Protein AF-A0A094CT19-F1 (afdb_monomer_lite)

Radius of gyration: 23.64 Å; chains: 1; bounding box: 44×43×56 Å

Secondary structure (DSSP, 8-state):
-PPPHHHHH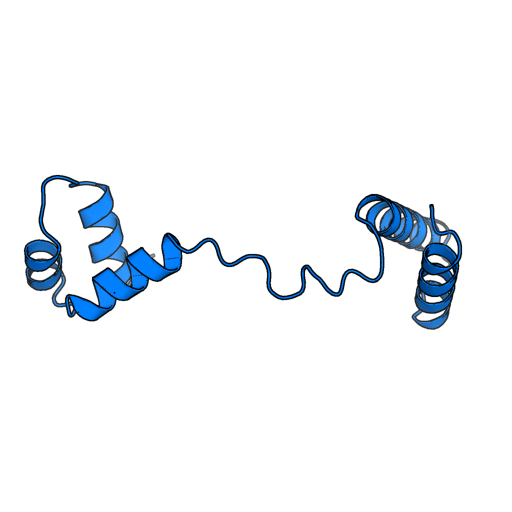HHHHHH-TTS-HHHHHHHHT--HHHHHHHHHHHHS-PPPTTTT--SS-HHHHHHHHHHHHHHHHTT----HHHHHHHHHHHHHS--

Sequence (95 aa):
MEGTPLSNACEWLAANPSESMDVASRLFKVPKSSIQSRITRAALRKPPHGGQNRVLSTGQTEALKAWITEQYHLGLGANRHMVYRAVCHLRSVGF

Foldseek 3Di:
DDDQLLVVLLVVCVVPVVDDLVVSCVVSVNDSCSNVVVVVVVVPPPDPPCPVVCLADPVLVVVLVVVQVVCVVVVNHADPVNSVVSSVVRSVPDD

pLDDT: mean 86.18, std 13.25, range [45.81, 96.81]

Structure (mmCIF, N/CA/C/O backbone):
data_AF-A0A094CT19-F1
#
_entry.id   AF-A0A094CT19-F1
#
loop_
_atom_site.group_PDB
_atom_site.id
_atom_site.type_symbol
_atom_site.label_atom_id
_atom_site.label_alt_id
_atom_site.label_comp_id
_atom_site.label_asym_id
_atom_site.label_entity_id
_atom_site.label_seq_id
_atom_site.pdbx_PDB_ins_code
_atom_site.Cartn_x
_atom_site.Cartn_y
_atom_site.Cartn_z
_atom_site.occupancy
_atom_site.B_iso_or_equiv
_atom_site.auth_seq_id
_atom_site.auth_comp_id
_atom_site.auth_asym_id
_atom_site.auth_atom_id
_atom_site.pdbx_PDB_model_num
ATOM 1 N N . MET A 1 1 ? -3.297 21.375 14.542 1.00 47.00 1 MET A N 1
ATOM 2 C CA . MET A 1 1 ? -4.260 20.873 13.540 1.00 47.00 1 MET A CA 1
ATOM 3 C C . MET A 1 1 ? -5.440 20.358 14.347 1.00 47.00 1 MET A C 1
ATOM 5 O O . MET A 1 1 ? -5.263 19.374 15.051 1.00 47.00 1 MET A O 1
ATOM 9 N N . GLU A 1 2 ? -6.550 21.095 14.415 1.00 59.62 2 GLU A N 1
ATOM 10 C CA . GLU A 1 2 ? -7.677 20.694 15.271 1.00 59.62 2 GLU A CA 1
ATOM 11 C C . GLU A 1 2 ? -8.300 19.403 14.730 1.00 59.62 2 GLU A C 1
ATOM 13 O O . GLU A 1 2 ? -8.761 19.345 13.589 1.00 59.62 2 GLU A O 1
ATOM 18 N N . GLY A 1 3 ? -8.243 18.335 15.527 1.00 73.94 3 GLY A N 1
ATOM 19 C CA . GLY A 1 3 ? -8.853 17.059 15.184 1.00 73.94 3 GLY A CA 1
ATOM 20 C C . GLY A 1 3 ? -10.377 17.172 15.165 1.00 73.94 3 GLY A C 1
ATOM 21 O O . GLY A 1 3 ? -10.976 17.911 15.947 1.00 73.94 3 GLY A O 1
ATOM 22 N N . THR A 1 4 ? -11.029 16.422 14.271 1.00 89.62 4 THR A N 1
ATOM 23 C CA . THR A 1 4 ? -12.501 16.327 14.260 1.00 89.62 4 THR A CA 1
ATOM 24 C C . THR A 1 4 ? -13.019 15.856 15.630 1.00 89.62 4 THR A C 1
ATOM 26 O O . THR A 1 4 ? -12.348 15.024 16.249 1.00 89.62 4 THR A O 1
ATOM 29 N N . PRO A 1 5 ? -14.231 16.251 16.070 1.00 89.50 5 PRO A N 1
ATOM 30 C CA . PRO A 1 5 ? -14.801 15.803 17.348 1.00 89.50 5 PRO A CA 1
ATOM 31 C C . PRO A 1 5 ? -14.792 14.276 17.528 1.00 89.50 5 PRO A C 1
ATOM 33 O O . PRO A 1 5 ? -14.559 13.771 18.620 1.00 89.50 5 PRO A O 1
ATOM 36 N N . LEU A 1 6 ? -14.970 13.527 16.433 1.00 90.31 6 LEU A N 1
ATOM 37 C CA . LEU A 1 6 ? -14.895 12.065 16.424 1.00 90.31 6 LEU A CA 1
ATOM 38 C C . LEU A 1 6 ? -13.463 11.529 16.621 1.00 90.31 6 LEU A C 1
ATOM 40 O O . LEU A 1 6 ? -13.304 10.471 17.220 1.00 90.31 6 LEU A O 1
ATOM 44 N N . SER A 1 7 ? -12.430 12.217 16.119 1.00 90.94 7 SER A N 1
ATOM 45 C CA . SER A 1 7 ? -11.029 11.836 16.383 1.00 90.94 7 SER A CA 1
ATOM 46 C C . SER A 1 7 ? -10.694 12.058 17.849 1.00 90.94 7 SER A C 1
ATOM 48 O O . SER A 1 7 ? -10.249 11.130 18.514 1.00 90.94 7 SER A O 1
ATOM 50 N N . ASN A 1 8 ? -11.037 13.241 18.365 1.00 93.31 8 ASN A N 1
ATOM 51 C CA . ASN A 1 8 ? -10.759 13.623 19.747 1.00 93.31 8 ASN A CA 1
ATOM 52 C C . ASN A 1 8 ? -11.470 12.679 20.732 1.00 93.31 8 ASN A C 1
ATOM 54 O O . ASN A 1 8 ? -10.872 12.261 21.717 1.00 93.31 8 ASN A O 1
ATOM 58 N N . ALA A 1 9 ? -12.705 12.259 20.428 1.00 92.75 9 ALA A N 1
ATOM 59 C CA . ALA A 1 9 ? -13.427 11.264 21.222 1.00 92.75 9 ALA A CA 1
ATOM 60 C C . ALA A 1 9 ? -12.733 9.893 21.257 1.00 92.75 9 ALA A C 1
ATOM 62 O O . ALA A 1 9 ? -12.654 9.265 22.312 1.00 92.75 9 ALA A O 1
ATOM 63 N N . CYS A 1 10 ? -12.230 9.417 20.113 1.00 91.44 10 CYS A N 1
ATOM 64 C CA . CYS A 1 10 ? -11.503 8.150 20.039 1.00 91.44 10 CYS A CA 1
ATOM 65 C C . CYS A 1 10 ? -10.143 8.221 20.748 1.00 91.44 10 CYS A C 1
ATOM 67 O O . CYS A 1 10 ? -9.772 7.275 21.436 1.00 91.44 10 CYS A O 1
ATOM 69 N N . GLU A 1 11 ? -9.418 9.330 20.600 1.00 92.81 11 GLU A N 1
ATOM 70 C CA . GLU A 1 11 ? -8.125 9.560 21.255 1.00 92.81 11 GLU A CA 1
ATOM 71 C C . GLU A 1 11 ? -8.282 9.668 22.774 1.00 92.81 11 GLU A C 1
ATOM 73 O O . GLU A 1 11 ? -7.533 9.044 23.522 1.00 92.81 11 GLU A O 1
ATOM 78 N N . TRP A 1 12 ? -9.313 10.376 23.239 1.00 94.00 12 TRP A N 1
ATOM 79 C CA . TRP A 1 12 ? -9.622 10.479 24.661 1.00 94.00 12 TRP A CA 1
ATOM 80 C C . TRP A 1 12 ? 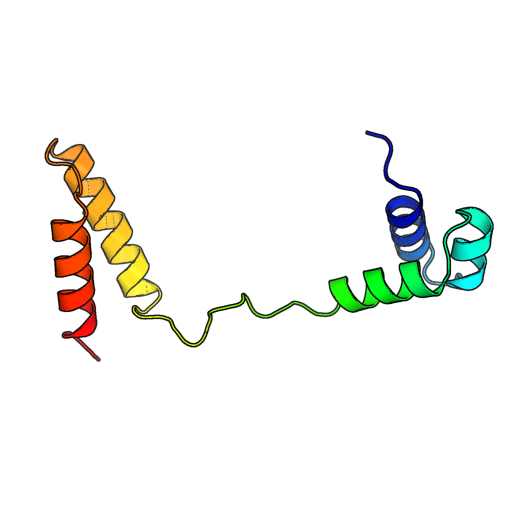-10.000 9.127 25.278 1.00 94.00 12 TRP A C 1
ATOM 82 O O . TRP A 1 12 ? -9.522 8.810 26.364 1.00 94.00 12 TRP A O 1
ATOM 92 N N . LEU A 1 13 ? -10.788 8.294 24.585 1.00 93.12 13 LEU A N 1
ATOM 93 C CA . LEU A 1 13 ? -11.089 6.928 25.042 1.00 93.12 13 LEU A CA 1
ATOM 94 C C . LEU A 1 13 ? -9.846 6.036 25.084 1.00 93.12 13 LEU A C 1
ATOM 96 O O . LEU A 1 13 ? -9.707 5.228 25.994 1.00 93.12 13 LEU A O 1
ATOM 100 N N . ALA A 1 14 ? -8.932 6.182 24.121 1.00 89.69 14 ALA A N 1
ATOM 101 C CA . ALA A 1 14 ? -7.673 5.442 24.130 1.00 89.69 14 ALA A CA 1
ATOM 102 C C . ALA A 1 14 ? -6.776 5.845 25.315 1.00 89.69 14 ALA A C 1
ATOM 104 O O . ALA A 1 14 ? -6.085 4.995 25.871 1.00 89.69 14 ALA A O 1
ATOM 105 N N . ALA A 1 15 ? -6.812 7.119 25.718 1.00 92.75 15 ALA A N 1
ATOM 106 C CA . ALA A 1 15 ? -6.093 7.627 26.885 1.00 92.75 15 ALA A CA 1
ATOM 107 C C . ALA A 1 15 ? -6.764 7.276 28.230 1.00 92.75 15 ALA A C 1
ATOM 109 O O . ALA A 1 15 ? -6.088 7.266 29.254 1.00 92.75 15 ALA A O 1
ATOM 110 N N . ASN A 1 16 ? -8.069 6.973 28.237 1.00 92.56 16 ASN A N 1
ATOM 111 C CA . ASN A 1 16 ? -8.859 6.687 29.440 1.00 92.56 16 ASN A CA 1
ATOM 112 C C . ASN A 1 16 ? -9.599 5.338 29.307 1.00 92.56 16 ASN A C 1
ATOM 114 O O . ASN A 1 16 ? -10.816 5.316 29.129 1.00 92.56 16 ASN A O 1
ATOM 118 N N . PRO A 1 17 ? -8.901 4.190 29.400 1.00 88.69 17 PRO A N 1
ATOM 119 C CA . PRO A 1 17 ? -9.485 2.874 29.113 1.00 88.69 17 PRO A CA 1
ATOM 120 C C . PRO A 1 17 ? -10.562 2.415 30.111 1.00 88.69 17 PRO A C 1
ATOM 122 O O . PRO A 1 17 ? -11.351 1.531 29.788 1.00 88.69 17 PRO A O 1
ATOM 125 N N . SER A 1 18 ? -10.607 2.999 31.312 1.00 92.31 18 SER A N 1
ATOM 126 C CA . SER A 1 18 ? -11.642 2.721 32.320 1.00 92.31 18 SER A CA 1
ATOM 127 C C . SER A 1 18 ? -12.965 3.441 32.040 1.00 92.31 18 SER A C 1
ATOM 129 O O . SER A 1 18 ? -13.976 3.134 32.669 1.00 92.31 18 SER A O 1
ATOM 131 N N . GLU A 1 19 ? -12.963 4.414 31.127 1.00 92.62 19 GLU A N 1
ATOM 132 C CA . GLU A 1 19 ? -14.130 5.229 30.811 1.00 92.62 19 GLU A CA 1
ATOM 133 C C . GLU A 1 19 ? -14.997 4.596 29.722 1.00 92.62 19 GLU A C 1
ATOM 135 O O . GLU A 1 19 ? -14.532 3.904 28.814 1.00 92.62 19 GLU A O 1
ATOM 140 N N . SER A 1 20 ? -16.302 4.857 29.796 1.00 92.81 20 SER A N 1
ATOM 141 C CA . SER A 1 20 ? -17.258 4.298 28.838 1.00 92.81 20 SER A CA 1
ATOM 142 C C . SER A 1 20 ? -17.385 5.150 27.571 1.00 92.81 20 SER A C 1
ATOM 144 O O . SER A 1 20 ? -17.254 6.377 27.585 1.00 92.81 20 SER A O 1
ATOM 146 N N . MET A 1 21 ? -17.757 4.515 26.454 1.00 91.56 21 MET A N 1
ATOM 147 C CA . MET A 1 21 ? -18.063 5.237 25.209 1.00 91.56 21 MET A CA 1
ATOM 148 C C . MET A 1 21 ? -19.238 6.213 25.359 1.00 91.56 21 MET A C 1
ATOM 150 O O . MET A 1 21 ? -19.325 7.186 24.612 1.00 91.56 21 MET A O 1
ATOM 154 N N . ASP A 1 22 ? -20.139 5.973 26.315 1.00 93.56 22 ASP A N 1
ATOM 155 C CA . ASP A 1 22 ? -21.242 6.878 26.638 1.00 93.56 22 ASP A CA 1
ATOM 156 C C . ASP A 1 22 ? -20.731 8.207 27.217 1.00 93.56 22 ASP A C 1
ATOM 158 O O . ASP A 1 22 ? -21.256 9.269 26.874 1.00 93.56 22 ASP A O 1
ATOM 162 N N . VAL A 1 23 ? -19.663 8.173 28.023 1.00 94.88 23 VAL A N 1
ATOM 163 C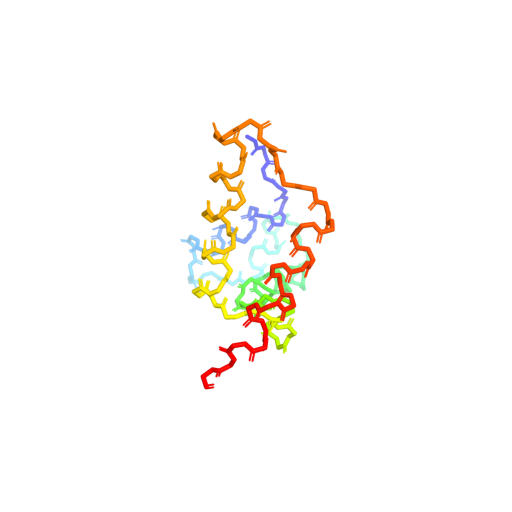 CA . VAL A 1 23 ? -19.002 9.380 28.550 1.00 94.88 23 VAL A CA 1
ATOM 164 C C . VAL A 1 23 ? -18.357 10.166 27.412 1.00 94.88 23 VAL A C 1
ATOM 166 O O . VAL A 1 23 ? -18.620 11.359 27.267 1.00 94.88 23 VAL A O 1
ATOM 169 N N . ALA A 1 24 ? -17.610 9.496 26.533 1.00 93.31 24 ALA A N 1
ATOM 170 C CA . ALA A 1 24 ? -17.013 10.147 25.367 1.00 93.31 24 ALA A CA 1
ATOM 171 C C . ALA A 1 24 ? -18.069 10.730 24.410 1.00 93.31 24 ALA A C 1
ATOM 173 O O . ALA A 1 24 ? -17.899 11.826 23.878 1.00 93.31 24 ALA A O 1
ATOM 174 N N . SER A 1 25 ? -19.195 10.037 24.225 1.00 95.31 25 SER A N 1
ATOM 175 C CA . SER A 1 25 ? -20.306 10.527 23.406 1.00 95.31 25 SER A CA 1
ATOM 176 C C . SER A 1 25 ? -20.871 11.845 23.942 1.00 95.31 25 SER A C 1
ATOM 178 O O . SER A 1 25 ? -21.071 12.787 23.171 1.00 95.31 25 SER A O 1
ATOM 180 N N . ARG A 1 26 ? -21.063 11.941 25.265 1.00 94.75 26 ARG A N 1
ATOM 181 C CA . ARG A 1 26 ? -21.543 13.159 25.939 1.00 94.75 26 ARG A CA 1
ATOM 182 C C . ARG A 1 26 ? -20.515 14.288 25.895 1.00 94.75 26 ARG A C 1
ATOM 184 O O . ARG A 1 26 ? -20.882 15.420 25.594 1.00 94.75 26 ARG A O 1
ATOM 191 N N . LEU A 1 27 ? -19.246 13.976 26.155 1.00 94.81 27 LEU A N 1
ATOM 192 C CA . LEU A 1 27 ? -18.160 14.954 26.239 1.00 94.81 27 LEU A CA 1
ATOM 193 C C . LEU A 1 27 ? -17.877 15.624 24.888 1.00 94.81 27 LEU A C 1
ATOM 195 O O . LEU A 1 27 ? -17.768 16.845 24.806 1.00 94.81 27 LEU A O 1
ATOM 199 N N . PHE A 1 28 ? -17.814 14.830 23.819 1.00 93.31 28 PHE A N 1
ATOM 200 C CA . PHE A 1 28 ? -17.459 15.315 22.482 1.00 93.31 28 PHE A CA 1
ATOM 201 C C . PHE A 1 28 ? -18.669 15.590 21.584 1.00 93.31 28 PHE A C 1
ATOM 203 O O . PHE A 1 28 ? -18.495 16.013 20.443 1.00 93.31 28 PHE A O 1
ATOM 210 N N . LYS A 1 29 ? -19.893 15.366 22.083 1.00 94.94 29 LYS A N 1
ATOM 211 C CA . LYS A 1 29 ? -21.153 15.527 21.335 1.00 94.94 29 LYS A CA 1
ATOM 212 C C . LYS A 1 29 ? -21.172 14.728 20.025 1.00 94.94 29 LYS A C 1
ATOM 214 O O . LYS A 1 29 ? -21.665 15.190 18.998 1.00 94.94 29 LYS A O 1
ATOM 219 N N . VAL A 1 30 ? -20.630 13.511 20.061 1.00 94.56 30 VAL A N 1
ATOM 220 C CA . VAL A 1 30 ? -20.591 12.586 18.919 1.00 94.56 30 VAL A CA 1
ATOM 221 C C . VAL A 1 30 ? -21.461 11.370 19.231 1.00 94.56 30 VAL A C 1
ATOM 223 O O . VAL A 1 30 ? -21.359 10.837 20.336 1.00 94.56 30 VAL A O 1
ATOM 226 N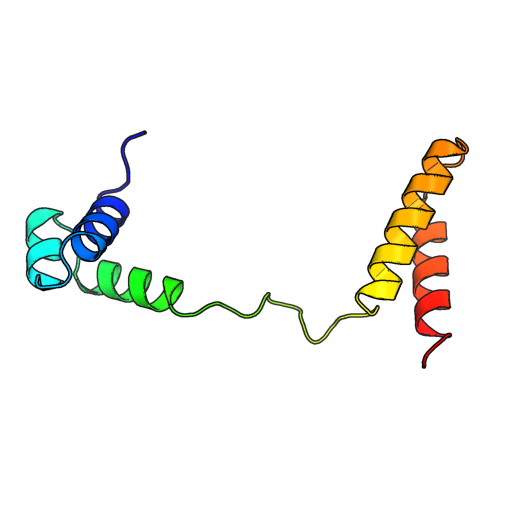 N . PRO A 1 31 ? -22.289 10.870 18.294 1.00 95.50 31 PRO A N 1
ATOM 227 C CA . PRO A 1 31 ? -23.068 9.658 18.520 1.00 95.50 31 PRO A CA 1
ATOM 228 C C . PRO A 1 31 ? -22.184 8.462 18.888 1.00 95.50 31 PRO A C 1
ATOM 230 O O . PRO A 1 31 ? -21.185 8.185 18.218 1.00 95.50 31 PRO A O 1
ATOM 233 N N . LYS A 1 32 ? -22.589 7.702 19.911 1.00 94.88 32 LYS A N 1
ATOM 234 C 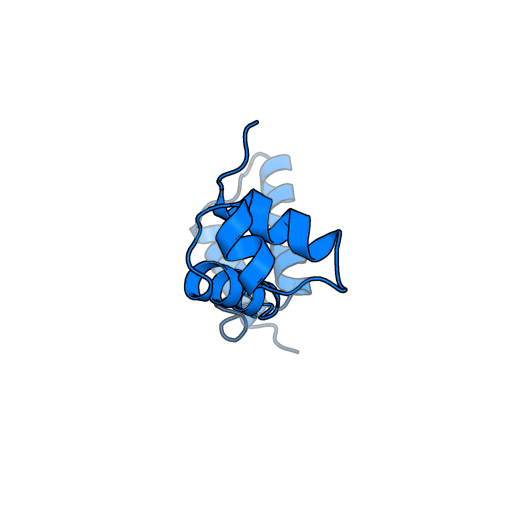CA . LYS A 1 32 ? -21.905 6.470 20.339 1.00 94.88 32 LYS A CA 1
ATOM 235 C C . LYS A 1 32 ? -21.679 5.490 19.185 1.00 94.88 32 LYS A C 1
ATOM 237 O O . LYS A 1 32 ? -20.606 4.902 19.079 1.00 94.88 32 LYS A O 1
ATOM 242 N N . SER A 1 33 ? -22.656 5.357 18.287 1.00 94.69 33 SER A N 1
ATOM 243 C CA . SER A 1 33 ? -22.555 4.512 17.092 1.00 94.69 33 SER A CA 1
ATOM 244 C C . SER A 1 33 ? -21.379 4.906 16.194 1.00 94.69 33 SER A C 1
ATOM 246 O O . SER A 1 33 ? -20.675 4.032 15.693 1.00 94.69 33 SER A O 1
ATOM 248 N N . SER A 1 34 ? -21.107 6.202 16.035 1.00 93.44 34 SER A N 1
ATOM 249 C CA . SER A 1 34 ? -19.983 6.707 15.240 1.00 93.44 34 SER A CA 1
ATOM 250 C C . SER A 1 34 ? -18.635 6.373 15.876 1.00 93.44 34 SER A C 1
ATOM 252 O O . SER A 1 34 ? -17.720 5.941 15.170 1.00 93.44 34 SER A O 1
ATOM 254 N N . ILE A 1 35 ? -18.529 6.522 17.200 1.00 93.94 35 ILE A N 1
ATOM 255 C CA . ILE A 1 35 ? -17.332 6.169 17.979 1.00 93.94 35 ILE A CA 1
ATOM 256 C C . ILE A 1 35 ? -17.068 4.662 17.868 1.00 93.94 35 ILE A C 1
ATOM 258 O O . ILE A 1 35 ? -15.998 4.254 17.415 1.00 93.94 35 ILE A O 1
ATOM 262 N N . GLN A 1 36 ? -18.076 3.838 18.176 1.00 93.38 36 GLN A N 1
ATOM 263 C CA . GLN A 1 36 ? -18.010 2.378 18.079 1.00 93.38 36 GLN A CA 1
ATOM 264 C C . GLN A 1 36 ? -17.604 1.932 16.673 1.00 93.38 36 GLN A C 1
ATOM 266 O O . GLN A 1 36 ? -16.686 1.137 16.502 1.00 93.38 36 GLN A O 1
ATOM 271 N N . SER A 1 37 ? -18.257 2.477 15.647 1.00 91.88 37 SER A N 1
ATOM 272 C CA . SER A 1 37 ? -17.997 2.126 14.255 1.00 91.88 37 SER A CA 1
ATOM 273 C C . SER A 1 37 ? -16.565 2.472 13.831 1.00 91.88 37 SER A C 1
ATOM 275 O O . SER A 1 37 ? -15.929 1.704 13.108 1.00 91.88 37 SER A O 1
ATOM 277 N N . ARG A 1 38 ? -16.022 3.605 14.299 1.00 89.50 38 ARG A N 1
ATOM 278 C CA . ARG A 1 38 ? -14.633 4.000 14.032 1.00 89.50 38 ARG A CA 1
ATOM 279 C C . ARG A 1 38 ? -13.636 3.077 14.729 1.00 89.50 38 ARG A C 1
ATOM 281 O O . ARG A 1 38 ? -12.708 2.622 14.065 1.00 89.50 38 ARG A O 1
ATOM 288 N N . ILE A 1 39 ? -13.861 2.753 16.002 1.00 88.12 39 ILE A N 1
ATOM 289 C CA . ILE A 1 39 ? -13.020 1.816 16.761 1.00 88.12 39 ILE A CA 1
ATOM 290 C C . ILE A 1 39 ? -13.036 0.432 16.101 1.00 88.12 39 ILE A C 1
ATOM 292 O O . ILE A 1 39 ? -11.981 -0.120 15.802 1.00 88.12 39 ILE A O 1
ATOM 296 N N . THR A 1 40 ? -14.217 -0.106 15.783 1.00 88.88 40 THR A N 1
ATOM 297 C CA . THR A 1 40 ? -14.349 -1.423 15.142 1.00 88.88 40 THR A CA 1
ATOM 298 C C . THR A 1 40 ? -13.675 -1.463 13.770 1.00 88.88 40 THR A C 1
ATOM 300 O O . THR A 1 40 ? -12.968 -2.420 13.466 1.00 88.88 40 THR A O 1
ATOM 303 N N . ARG A 1 41 ? -13.824 -0.419 12.941 1.00 83.75 41 ARG A N 1
ATOM 304 C CA . ARG A 1 41 ? -13.116 -0.336 11.650 1.00 83.75 41 ARG A CA 1
ATOM 305 C C . ARG A 1 41 ? -11.600 -0.231 11.796 1.00 83.75 41 ARG A C 1
ATOM 307 O O . ARG A 1 41 ? -10.905 -0.717 10.915 1.00 83.75 41 ARG A O 1
ATOM 314 N N . ALA A 1 42 ? -11.101 0.415 12.848 1.00 81.62 42 ALA A N 1
ATOM 315 C CA . ALA A 1 42 ? -9.668 0.501 13.116 1.00 81.62 42 ALA A CA 1
ATOM 316 C C . ALA A 1 42 ? -9.098 -0.836 13.623 1.00 81.62 42 ALA A C 1
ATOM 318 O O . ALA A 1 42 ? -7.997 -1.219 13.235 1.00 81.62 42 ALA A O 1
ATOM 319 N N . ALA A 1 43 ? -9.861 -1.564 14.446 1.00 78.56 43 ALA A N 1
ATOM 320 C CA . ALA A 1 43 ? -9.497 -2.893 14.940 1.00 78.56 43 ALA A CA 1
ATOM 321 C C . ALA A 1 43 ? -9.502 -3.951 13.825 1.00 78.56 43 ALA A C 1
ATOM 323 O O . ALA A 1 43 ? -8.649 -4.839 13.792 1.00 78.56 43 ALA A O 1
ATOM 324 N N . LEU A 1 44 ? -10.430 -3.830 12.872 1.00 75.00 44 LEU A N 1
ATOM 325 C CA . L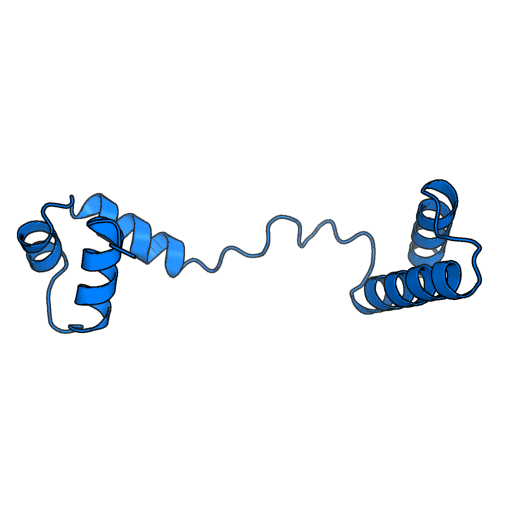EU A 1 44 ? -10.405 -4.585 11.628 1.00 75.00 44 LEU A CA 1
ATOM 326 C C . LEU A 1 44 ? -9.241 -4.073 10.775 1.00 75.00 44 LEU A C 1
ATOM 328 O O . LEU A 1 44 ? -9.422 -3.229 9.897 1.00 75.00 44 LEU A O 1
ATOM 332 N N . ARG A 1 45 ? -8.038 -4.612 11.005 1.00 65.19 45 ARG A N 1
ATOM 333 C CA . ARG A 1 45 ? -6.968 -4.605 10.004 1.00 65.19 45 ARG A CA 1
ATOM 334 C C . ARG A 1 45 ? -7.547 -5.218 8.738 1.00 65.19 45 ARG A C 1
ATOM 336 O O . ARG A 1 45 ? -7.568 -6.438 8.589 1.00 65.19 45 ARG A O 1
ATOM 343 N N . LYS A 1 46 ? -8.082 -4.381 7.848 1.00 63.12 46 LYS A N 1
ATOM 344 C CA . LYS A 1 46 ? -8.543 -4.847 6.550 1.00 63.12 46 LYS A CA 1
ATOM 345 C C . LYS A 1 46 ? -7.325 -5.494 5.896 1.00 63.12 46 LYS A C 1
ATOM 347 O O . LYS A 1 46 ? -6.309 -4.804 5.760 1.00 63.12 46 LYS A O 1
ATOM 352 N N . PRO A 1 47 ? -7.377 -6.785 5.521 1.00 61.16 47 PRO A N 1
ATOM 353 C CA . PRO A 1 47 ? -6.359 -7.307 4.631 1.00 61.16 47 PRO A CA 1
ATOM 354 C C . PRO A 1 47 ? -6.317 -6.359 3.427 1.00 61.16 47 PRO A C 1
ATOM 356 O O . PRO A 1 47 ? -7.385 -5.915 2.987 1.00 61.16 47 PRO A O 1
ATOM 359 N N . PRO A 1 48 ? -5.125 -5.971 2.942 1.00 62.28 48 PRO A N 1
ATOM 360 C CA . PRO A 1 48 ? -5.030 -5.086 1.794 1.00 62.28 48 PRO A CA 1
ATOM 361 C C . PRO A 1 48 ? -5.910 -5.666 0.685 1.00 62.28 48 PRO A C 1
ATOM 363 O O . PRO A 1 48 ? -5.726 -6.814 0.269 1.00 62.28 48 PRO A O 1
ATOM 366 N N . HIS A 1 49 ? -6.930 -4.906 0.278 1.00 57.41 49 HIS A N 1
ATOM 367 C CA . HIS A 1 49 ? -7.810 -5.302 -0.812 1.00 57.41 49 HIS A CA 1
ATOM 368 C C . HIS A 1 49 ? -6.921 -5.649 -2.022 1.00 57.41 49 HIS A C 1
ATOM 370 O O . HIS A 1 49 ? -6.091 -4.838 -2.423 1.00 57.41 49 HIS A O 1
ATOM 376 N N . GLY A 1 50 ? -7.042 -6.874 -2.554 1.00 55.75 50 GLY A N 1
ATOM 377 C CA . GLY A 1 50 ? -6.258 -7.346 -3.709 1.00 55.75 50 GLY A CA 1
ATOM 378 C C . GLY A 1 50 ? -5.181 -8.409 -3.436 1.00 55.75 50 GLY A C 1
ATOM 379 O O . GLY A 1 50 ? -4.456 -8.774 -4.357 1.00 55.75 50 GLY A O 1
ATOM 380 N N . GLY A 1 51 ? -5.075 -8.955 -2.218 1.00 50.66 51 GLY A N 1
ATOM 381 C CA . GLY A 1 51 ? -4.036 -9.938 -1.857 1.00 50.66 51 GLY A CA 1
ATOM 382 C C . GLY A 1 51 ? -4.049 -11.274 -2.621 1.00 50.66 51 GLY A C 1
ATOM 383 O O . GLY A 1 51 ? -2.995 -11.888 -2.749 1.00 50.66 51 GLY A O 1
ATOM 384 N N . GLN A 1 52 ? -5.197 -11.706 -3.155 1.00 53.72 52 GLN A N 1
ATOM 385 C CA . GLN A 1 52 ? -5.317 -12.980 -3.887 1.00 53.72 52 GLN A CA 1
ATOM 386 C C . GLN A 1 52 ? -5.105 -12.859 -5.406 1.00 53.72 52 GLN A C 1
ATOM 388 O O . GLN A 1 52 ? -4.907 -13.870 -6.066 1.00 53.72 52 GLN A O 1
ATOM 393 N N . ASN A 1 53 ? -5.052 -11.638 -5.955 1.00 55.28 53 ASN A N 1
ATOM 394 C CA . ASN A 1 53 ? -4.746 -11.387 -7.371 1.00 55.28 53 ASN A CA 1
ATOM 395 C C . ASN A 1 53 ? -3.287 -10.944 -7.563 1.00 55.28 53 ASN A C 1
ATOM 397 O O . ASN A 1 53 ? -2.983 -10.108 -8.417 1.00 55.28 53 ASN A O 1
ATOM 401 N N . ARG A 1 54 ? -2.364 -11.455 -6.740 1.00 63.44 54 ARG A N 1
ATOM 402 C CA . ARG A 1 54 ? -0.936 -11.181 -6.921 1.00 63.44 54 ARG A CA 1
ATOM 403 C C . ARG A 1 54 ? -0.445 -11.935 -8.153 1.00 63.44 54 ARG A C 1
ATOM 405 O O . ARG A 1 54 ? -0.187 -13.128 -8.098 1.00 63.44 54 ARG A O 1
ATOM 412 N N . VAL A 1 55 ? -0.332 -11.210 -9.266 1.00 73.25 55 VAL A N 1
ATOM 413 C CA . VAL A 1 55 ? 0.209 -11.721 -10.540 1.00 73.25 55 VAL A CA 1
ATOM 414 C C . VAL A 1 55 ? 1.672 -12.154 -10.395 1.00 73.25 55 VAL A C 1
ATOM 416 O O . VAL A 1 55 ? 2.117 -13.032 -11.125 1.00 73.25 55 VAL A O 1
ATOM 419 N N . LEU A 1 56 ? 2.397 -11.543 -9.454 1.00 82.88 56 LEU A N 1
ATOM 420 C CA . LEU A 1 56 ? 3.800 -11.803 -9.156 1.00 82.88 56 LEU A CA 1
ATOM 421 C C . LEU A 1 56 ? 3.999 -11.999 -7.648 1.00 82.88 56 LEU A C 1
ATOM 423 O O . LEU A 1 56 ? 3.315 -11.369 -6.834 1.00 82.88 56 LEU A O 1
ATOM 427 N N . SER A 1 57 ? 4.970 -12.833 -7.274 1.00 87.69 57 SER A N 1
ATOM 428 C CA . SER A 1 57 ? 5.433 -12.953 -5.890 1.00 87.69 57 SER A CA 1
ATOM 429 C C . SER A 1 57 ? 6.090 -11.651 -5.406 1.00 87.69 57 SER A C 1
ATOM 431 O O . SER A 1 57 ? 6.418 -10.758 -6.197 1.00 87.69 57 SER A O 1
ATOM 433 N N . THR A 1 58 ? 6.305 -11.522 -4.093 1.00 87.44 58 THR A N 1
ATOM 434 C CA . THR A 1 58 ? 7.008 -10.358 -3.527 1.00 87.44 58 THR A CA 1
ATOM 435 C C . THR A 1 58 ? 8.409 -10.216 -4.129 1.00 87.44 58 THR A C 1
ATOM 437 O O . THR A 1 58 ? 8.742 -9.141 -4.620 1.00 87.44 58 THR A O 1
ATOM 440 N N . GLY A 1 59 ? 9.175 -11.312 -4.205 1.00 89.12 59 GLY A N 1
ATOM 441 C CA . GLY A 1 59 ? 10.519 -11.305 -4.792 1.00 89.12 59 GLY A CA 1
ATOM 442 C C . GLY A 1 59 ? 10.520 -10.955 -6.283 1.00 89.12 59 GLY A C 1
ATOM 443 O O . GLY A 1 59 ? 11.339 -10.160 -6.729 1.00 89.12 59 GLY A O 1
ATOM 444 N N . GLN A 1 60 ? 9.546 -11.452 -7.054 1.00 90.06 60 GLN A N 1
ATOM 445 C CA . GLN A 1 60 ? 9.385 -11.069 -8.464 1.00 90.06 60 GLN A CA 1
ATOM 446 C C . GLN A 1 60 ? 9.034 -9.583 -8.622 1.00 90.06 60 GLN A C 1
ATOM 448 O O . GLN A 1 60 ? 9.496 -8.927 -9.552 1.00 90.06 60 GLN A O 1
ATOM 453 N N . THR A 1 61 ? 8.237 -9.035 -7.704 1.00 91.56 61 THR A N 1
ATOM 454 C CA . THR A 1 61 ? 7.888 -7.608 -7.697 1.00 91.56 61 THR A CA 1
ATOM 455 C C . THR A 1 61 ? 9.104 -6.739 -7.375 1.00 91.56 61 THR A C 1
ATOM 457 O O . THR A 1 61 ? 9.292 -5.693 -7.994 1.00 91.56 61 THR A O 1
ATOM 460 N N . GLU A 1 62 ? 9.936 -7.156 -6.422 1.00 93.62 62 GLU A N 1
ATOM 461 C CA . GLU A 1 62 ? 11.180 -6.463 -6.069 1.00 93.62 62 GLU A CA 1
ATOM 462 C C . GLU A 1 62 ? 12.199 -6.519 -7.208 1.00 93.62 62 GLU A C 1
ATOM 464 O O . GLU A 1 62 ? 12.726 -5.477 -7.597 1.00 93.62 62 GLU A O 1
ATOM 469 N N . ALA A 1 63 ? 12.387 -7.691 -7.821 1.00 93.44 63 ALA A N 1
ATOM 470 C CA . ALA A 1 63 ? 13.237 -7.849 -8.996 1.00 93.44 63 ALA A CA 1
ATOM 471 C C . ALA A 1 63 ? 12.769 -6.963 -10.164 1.00 93.44 63 ALA A C 1
ATOM 473 O O . ALA A 1 63 ? 13.580 -6.273 -10.778 1.00 93.44 63 ALA A O 1
ATOM 474 N N . LEU A 1 64 ? 11.456 -6.903 -10.431 1.00 94.75 64 LEU A N 1
ATOM 475 C CA . LEU A 1 64 ? 10.897 -6.033 -11.469 1.00 94.75 64 LEU A CA 1
ATOM 476 C C . LEU A 1 64 ? 11.163 -4.547 -11.182 1.00 94.75 64 LEU A C 1
ATOM 478 O O . LEU A 1 64 ? 11.503 -3.802 -12.097 1.00 94.75 64 LEU A O 1
ATOM 482 N N . LYS A 1 65 ? 11.033 -4.101 -9.926 1.00 95.00 65 LYS A N 1
ATOM 483 C CA . LYS A 1 65 ? 11.329 -2.712 -9.527 1.00 95.00 65 LYS A CA 1
ATOM 484 C C . LYS A 1 65 ? 12.811 -2.366 -9.685 1.00 95.00 65 LYS A C 1
ATOM 486 O O . LYS A 1 65 ? 13.123 -1.280 -10.176 1.00 95.00 65 LYS A O 1
ATOM 491 N N . ALA A 1 66 ? 13.701 -3.272 -9.282 1.00 96.06 66 ALA A N 1
ATOM 492 C CA . ALA A 1 66 ? 15.143 -3.100 -9.435 1.00 96.06 66 ALA A CA 1
ATOM 493 C C . ALA A 1 66 ? 15.517 -2.993 -10.919 1.00 96.06 66 ALA A C 1
ATOM 495 O O . ALA A 1 66 ? 16.165 -2.031 -11.323 1.00 96.06 66 ALA A O 1
ATOM 496 N N . TRP A 1 67 ? 14.991 -3.902 -11.742 1.00 95.69 67 TRP A N 1
ATOM 497 C CA . TRP A 1 67 ? 15.202 -3.881 -13.185 1.00 95.69 67 TRP A CA 1
ATOM 498 C C . TRP A 1 67 ? 14.661 -2.602 -13.842 1.00 95.69 67 TRP A C 1
ATOM 500 O O . TRP A 1 67 ? 15.370 -1.978 -14.626 1.00 95.69 67 TRP A O 1
ATOM 510 N N . ILE A 1 68 ? 13.445 -2.149 -13.495 1.00 96.38 68 ILE A N 1
ATOM 511 C CA . ILE A 1 68 ? 12.894 -0.871 -13.991 1.00 96.38 68 ILE A CA 1
ATOM 512 C C . ILE A 1 68 ? 13.843 0.282 -13.659 1.00 96.38 68 ILE A C 1
ATOM 514 O O . ILE A 1 68 ? 14.152 1.095 -14.526 1.00 96.38 68 ILE A O 1
ATOM 518 N N . THR A 1 69 ? 14.312 0.339 -12.412 1.00 96.81 69 THR A N 1
ATOM 519 C CA . THR A 1 69 ? 15.246 1.370 -11.947 1.00 96.81 69 THR A CA 1
ATOM 520 C C . THR A 1 69 ? 16.536 1.350 -12.763 1.00 96.81 69 THR A C 1
ATOM 522 O O . THR A 1 69 ? 16.994 2.400 -13.207 1.00 96.81 69 THR A O 1
ATOM 525 N N . GLU A 1 70 ? 17.093 0.171 -13.024 1.00 96.75 70 GLU A N 1
ATOM 526 C CA . GLU A 1 70 ? 18.283 -0.001 -13.857 1.00 96.75 70 GLU A CA 1
ATOM 527 C C . GLU A 1 70 ? 18.071 0.513 -15.289 1.00 96.75 70 GLU A C 1
ATOM 529 O O . GLU A 1 70 ? 18.915 1.245 -15.802 1.00 96.75 70 GLU A O 1
ATOM 534 N N . GLN A 1 71 ? 16.916 0.245 -15.913 1.00 96.56 71 GLN A N 1
ATOM 535 C CA . GLN A 1 71 ? 16.632 0.758 -17.261 1.00 96.56 71 GLN A CA 1
ATOM 536 C C . GLN A 1 71 ? 16.652 2.295 -17.324 1.00 96.56 71 GLN A C 1
ATOM 538 O O . GLN A 1 71 ? 17.080 2.870 -18.326 1.00 96.56 71 GLN A O 1
ATOM 543 N N . TYR A 1 72 ? 16.222 2.978 -16.257 1.00 95.69 72 TYR A N 1
ATOM 544 C CA . TYR A 1 72 ? 16.334 4.437 -16.160 1.00 95.69 72 TYR A CA 1
ATOM 545 C C . TYR A 1 72 ? 17.780 4.907 -15.979 1.00 95.69 72 TYR A C 1
ATOM 547 O O . TYR A 1 72 ? 18.168 5.887 -16.610 1.00 95.69 72 TYR A O 1
ATOM 555 N N . HIS A 1 73 ? 18.591 4.205 -15.183 1.00 96.25 73 HIS A N 1
ATOM 556 C CA . HIS A 1 73 ? 20.016 4.529 -15.027 1.00 96.25 73 HIS A CA 1
ATOM 557 C C . HIS A 1 73 ? 20.798 4.350 -16.334 1.00 96.25 73 HIS A C 1
ATOM 559 O O . HIS A 1 73 ? 21.721 5.111 -16.607 1.00 96.25 73 HIS A O 1
ATOM 565 N N . LEU A 1 74 ? 20.391 3.393 -17.171 1.00 95.81 74 LEU A N 1
ATOM 566 C CA . LEU A 1 74 ? 20.949 3.175 -18.507 1.00 95.81 74 LEU A CA 1
ATOM 567 C C . LEU A 1 74 ? 20.443 4.182 -19.559 1.00 95.81 74 LEU A C 1
ATOM 569 O O . LEU A 1 74 ? 20.836 4.100 -20.720 1.00 95.81 74 LEU A O 1
ATOM 573 N N . GLY A 1 75 ? 19.552 5.110 -19.194 1.00 95.25 75 GLY A N 1
ATOM 574 C CA . GLY A 1 75 ? 18.968 6.091 -20.117 1.00 95.25 75 GLY A CA 1
ATOM 575 C C . GLY A 1 75 ? 17.929 5.519 -21.090 1.00 95.25 75 GLY A C 1
ATOM 576 O O . GLY A 1 75 ? 17.431 6.243 -21.947 1.00 95.25 75 GLY A O 1
ATOM 577 N N . LEU A 1 76 ? 17.571 4.239 -20.954 1.00 91.50 76 LEU A N 1
ATOM 578 C CA . LEU A 1 76 ? 16.586 3.555 -21.801 1.00 91.50 76 LEU A CA 1
ATOM 579 C C . LEU A 1 76 ? 15.147 3.831 -21.337 1.00 91.50 76 LEU A C 1
ATOM 581 O O . LEU A 1 76 ? 14.213 3.846 -22.140 1.00 91.50 76 LEU A O 1
ATOM 585 N N . GLY A 1 77 ? 14.974 4.050 -20.029 1.00 92.88 77 GLY A N 1
ATOM 586 C CA . GLY A 1 77 ? 13.670 4.118 -19.377 1.00 92.88 77 GLY A CA 1
ATOM 587 C C . GLY A 1 77 ? 12.926 2.778 -19.410 1.00 92.88 77 GLY A C 1
ATOM 588 O O . GLY A 1 77 ? 13.370 1.798 -20.003 1.00 92.88 77 GLY A O 1
ATOM 589 N N . ALA A 1 78 ? 11.761 2.715 -18.769 1.00 92.94 78 ALA A N 1
ATOM 590 C CA . ALA A 1 78 ? 10.932 1.510 -18.761 1.00 92.94 78 ALA A CA 1
ATOM 591 C C . ALA A 1 78 ? 9.536 1.816 -19.311 1.00 92.94 78 ALA A C 1
ATOM 593 O O . ALA A 1 78 ? 8.659 2.308 -18.601 1.00 92.94 78 ALA A O 1
ATOM 594 N N . ASN A 1 79 ? 9.315 1.522 -20.594 1.00 94.50 79 ASN A N 1
ATOM 595 C CA . ASN A 1 79 ? 8.004 1.729 -21.205 1.00 94.50 79 ASN A CA 1
ATOM 596 C C . ASN A 1 79 ? 7.007 0.610 -20.841 1.00 94.50 79 ASN A C 1
ATOM 598 O O . ASN A 1 79 ? 7.370 -0.488 -20.410 1.00 94.50 79 ASN A O 1
ATOM 602 N N . ARG A 1 80 ? 5.714 0.871 -21.065 1.00 93.25 80 ARG A N 1
ATOM 603 C CA . ARG A 1 80 ? 4.624 -0.058 -20.726 1.00 93.25 80 ARG A CA 1
ATOM 604 C C . ARG A 1 80 ? 4.788 -1.448 -21.354 1.00 93.25 80 ARG A C 1
ATOM 606 O O . ARG A 1 80 ? 4.482 -2.443 -20.701 1.00 93.25 80 ARG A O 1
ATOM 613 N N . HIS A 1 81 ? 5.250 -1.533 -22.601 1.00 94.62 81 HIS A N 1
ATOM 614 C CA . HIS A 1 81 ? 5.410 -2.811 -23.303 1.00 94.62 81 HIS A CA 1
ATOM 615 C C . HIS A 1 81 ? 6.560 -3.639 -22.729 1.00 94.62 81 HIS A C 1
ATOM 617 O O . HIS A 1 81 ? 6.423 -4.853 -22.581 1.00 94.62 81 HIS A O 1
ATOM 623 N N . MET A 1 82 ? 7.662 -2.981 -22.373 1.00 94.81 82 MET A N 1
ATOM 624 C CA . MET A 1 82 ? 8.809 -3.591 -21.704 1.00 94.81 82 MET A CA 1
ATOM 625 C C . MET A 1 82 ? 8.400 -4.183 -20.353 1.00 94.81 82 MET A C 1
ATOM 627 O O . MET A 1 82 ? 8.628 -5.366 -20.103 1.00 94.81 82 MET A O 1
ATOM 631 N N . VAL A 1 83 ? 7.707 -3.394 -19.525 1.00 93.94 83 VAL A N 1
ATOM 632 C CA . VAL A 1 83 ? 7.217 -3.844 -18.213 1.00 93.94 83 VAL A CA 1
ATOM 633 C C . VAL A 1 83 ? 6.226 -4.998 -18.363 1.00 93.94 83 VAL A C 1
ATOM 635 O O . VAL A 1 83 ? 6.343 -5.996 -17.659 1.00 93.94 83 VAL A O 1
ATOM 638 N N . TYR A 1 84 ? 5.287 -4.916 -19.310 1.00 93.00 84 TYR A N 1
ATOM 639 C CA . TYR A 1 84 ? 4.328 -5.996 -19.554 1.00 93.00 84 TYR A CA 1
ATOM 640 C C . TYR A 1 84 ? 5.018 -7.311 -19.944 1.00 93.00 84 TYR A C 1
ATOM 642 O O . TYR A 1 84 ? 4.701 -8.359 -19.384 1.00 93.00 84 TYR A O 1
ATOM 650 N N . ARG A 1 85 ? 6.005 -7.263 -20.850 1.00 93.56 85 ARG A N 1
ATOM 651 C CA . ARG A 1 85 ? 6.786 -8.448 -21.240 1.00 93.56 85 ARG A CA 1
ATOM 652 C C . ARG A 1 85 ? 7.563 -9.034 -20.062 1.00 93.56 85 ARG A C 1
ATOM 654 O O . ARG A 1 85 ? 7.541 -10.250 -19.890 1.00 93.56 85 ARG A O 1
ATOM 661 N N . ALA A 1 86 ? 8.187 -8.193 -19.237 1.00 92.31 86 ALA A N 1
ATOM 662 C CA . ALA A 1 86 ? 8.894 -8.635 -18.037 1.00 92.31 86 ALA A CA 1
ATOM 663 C C . ALA A 1 86 ? 7.946 -9.320 -17.036 1.00 92.31 86 ALA A C 1
ATOM 665 O O . ALA A 1 86 ? 8.257 -10.394 -16.531 1.00 92.31 86 ALA A O 1
ATOM 666 N N . VAL A 1 87 ? 6.749 -8.763 -16.818 1.00 91.88 87 VAL A N 1
ATOM 667 C CA . VAL A 1 87 ? 5.707 -9.381 -15.977 1.00 91.88 87 VAL A CA 1
ATOM 668 C C . VAL A 1 87 ? 5.277 -10.741 -16.536 1.00 91.88 87 VAL A C 1
ATOM 670 O O . VAL A 1 87 ? 5.199 -11.711 -15.785 1.00 91.88 87 VAL A O 1
ATOM 673 N N . CYS A 1 88 ? 5.023 -10.846 -17.846 1.00 91.19 88 CYS A N 1
ATOM 674 C CA . CYS A 1 88 ? 4.676 -12.119 -18.485 1.00 91.19 88 CYS A CA 1
ATOM 675 C C . CYS A 1 88 ? 5.788 -13.164 -18.329 1.00 91.19 88 CYS A C 1
ATOM 677 O O . CYS A 1 88 ? 5.491 -14.320 -18.031 1.00 91.19 88 CYS A O 1
ATOM 679 N N . HIS A 1 89 ? 7.047 -12.751 -18.493 1.00 90.12 89 HIS A N 1
ATOM 680 C CA . HIS A 1 89 ? 8.202 -13.625 -18.326 1.00 90.12 89 HIS A CA 1
ATOM 681 C C . HIS A 1 89 ? 8.319 -14.128 -16.883 1.00 90.12 89 HIS A C 1
ATOM 683 O O . HIS A 1 89 ? 8.317 -15.337 -16.664 1.00 90.12 89 HIS A O 1
ATOM 689 N N . LEU A 1 90 ? 8.298 -13.230 -15.894 1.00 89.75 90 LEU A N 1
ATOM 690 C CA . LEU A 1 90 ? 8.354 -13.599 -14.475 1.00 89.75 90 LEU A CA 1
ATOM 691 C C . LEU A 1 90 ? 7.208 -14.538 -14.075 1.00 89.75 90 LEU A C 1
ATOM 693 O O . LEU A 1 90 ? 7.417 -15.460 -13.295 1.00 89.75 90 LEU A O 1
ATOM 697 N N . ARG A 1 91 ? 6.016 -14.363 -14.657 1.00 85.31 91 ARG A N 1
ATOM 698 C CA . ARG A 1 91 ? 4.881 -15.267 -14.429 1.00 85.31 91 ARG A CA 1
ATOM 699 C C . ARG A 1 91 ? 5.095 -16.667 -15.021 1.00 85.31 91 ARG A C 1
ATOM 701 O O . ARG A 1 91 ? 4.584 -17.630 -14.466 1.00 85.31 91 ARG A O 1
ATOM 708 N N . SER A 1 92 ? 5.797 -16.785 -16.151 1.00 81.56 92 SER A N 1
ATOM 709 C CA . SER A 1 92 ? 6.078 -18.081 -16.795 1.00 81.56 92 SER A CA 1
ATOM 710 C C . SER A 1 92 ? 7.178 -18.891 -16.109 1.00 81.56 92 SER A C 1
ATOM 712 O O . SER A 1 92 ? 7.179 -20.112 -16.213 1.00 81.56 92 SER A O 1
ATOM 714 N N . VAL A 1 93 ? 8.080 -18.231 -15.379 1.00 73.50 93 VAL A N 1
ATOM 715 C CA . VAL A 1 93 ? 9.206 -18.859 -14.662 1.00 73.50 93 VAL A CA 1
ATOM 716 C C . VAL A 1 93 ? 8.745 -19.351 -13.275 1.00 73.50 93 VAL A C 1
ATOM 718 O O . VAL A 1 93 ? 9.402 -19.128 -12.267 1.00 73.50 93 VAL A O 1
ATOM 721 N N . GLY A 1 94 ? 7.555 -19.956 -13.194 1.00 58.81 94 GLY A N 1
ATOM 722 C CA . GLY A 1 94 ? 6.983 -20.433 -11.930 1.00 58.81 94 GLY A CA 1
ATOM 723 C C . GLY A 1 94 ? 7.883 -21.464 -11.234 1.00 58.81 94 GLY A C 1
ATOM 724 O O . GLY A 1 94 ? 8.400 -22.360 -11.899 1.00 58.81 94 GLY A O 1
ATOM 725 N N . PHE A 1 95 ? 8.057 -21.311 -9.916 1.00 45.81 95 PHE A N 1
ATOM 726 C CA . PHE A 1 95 ? 8.551 -22.354 -9.007 1.00 45.81 95 PHE A CA 1
ATOM 727 C C . PHE A 1 95 ? 7.405 -23.286 -8.611 1.00 45.81 95 PHE A C 1
ATOM 729 O O . PHE A 1 95 ? 6.291 -22.753 -8.381 1.00 45.81 95 PHE A O 1
#